Protein AF-A0A8S3JV65-F1 (afdb_monomer_lite)

Foldseek 3Di:
DVVVLVVLQVVLCVLLVVLVVCVVPDDDDPDPVVVVVSVVSNVVSVVSNVVSVVVVLVVCCVVPPPSVVVVVVVVVVVVVVVVVVVVVVVVVVVVVVVCVVPVPPDDPVVVVVVVCPPPCDDDDDDDDDDDDDD

Secondary structure (DSSP, 8-state):
-HHHHHHHHHHHHHHHHHHHHHHHHS-----HHHHHHHHHHHHHHHHHHHHHHHHHHHHHHHH-HHHHHHHHHHHHHHHHHHHHHHHHHHHHHHHHHHHHHHTPPPPHHHHHHHHGGGS----PPPP-------

Structure (mmCIF, N/CA/C/O backbone):
data_AF-A0A8S3JV65-F1
#
_entry.id   AF-A0A8S3JV65-F1
#
loop_
_atom_site.group_PDB
_atom_site.id
_atom_site.type_symbol
_atom_site.label_atom_id
_atom_site.label_alt_id
_atom_site.label_comp_id
_atom_site.label_asym_id
_atom_site.label_entity_id
_atom_site.label_seq_id
_atom_site.pdbx_PDB_ins_code
_atom_site.Cartn_x
_atom_site.Cartn_y
_atom_site.Cartn_z
_atom_site.occupancy
_atom_site.B_iso_or_equiv
_atom_site.auth_seq_id
_atom_site.auth_comp_id
_atom_site.auth_asym_id
_atom_site.auth_atom_id
_atom_site.pdbx_PDB_model_num
ATOM 1 N N . MET A 1 1 ? -9.339 -5.169 -15.711 1.00 78.19 1 MET A N 1
ATOM 2 C CA . MET A 1 1 ? -8.530 -4.153 -15.000 1.00 78.19 1 MET A CA 1
ATOM 3 C C . MET A 1 1 ? -9.365 -3.370 -13.992 1.00 78.19 1 MET A C 1
ATOM 5 O O . MET A 1 1 ? -9.069 -3.476 -12.815 1.00 78.19 1 MET A O 1
ATOM 9 N N . LEU A 1 2 ? -10.431 -2.661 -14.401 1.00 85.88 2 LEU A N 1
ATOM 10 C CA . LEU A 1 2 ? -11.273 -1.883 -13.470 1.00 85.88 2 LEU A CA 1
ATOM 11 C C . LEU A 1 2 ? -11.893 -2.728 -12.346 1.00 85.88 2 LEU A C 1
ATOM 13 O O . LEU A 1 2 ? -11.801 -2.344 -11.190 1.00 85.88 2 LEU A O 1
ATOM 17 N N . VAL A 1 3 ? -12.428 -3.909 -12.673 1.00 88.69 3 VAL A N 1
ATOM 18 C CA . VAL A 1 3 ? -12.990 -4.847 -11.679 1.00 88.69 3 VAL A CA 1
ATOM 19 C C . VAL A 1 3 ? -11.935 -5.327 -10.676 1.00 88.69 3 VAL A C 1
ATOM 21 O O . VAL A 1 3 ? -12.210 -5.489 -9.495 1.00 88.69 3 VAL A O 1
ATOM 24 N N . THR A 1 4 ? -10.700 -5.539 -11.130 1.00 88.00 4 THR A N 1
ATOM 25 C CA . THR A 1 4 ? -9.593 -5.968 -10.264 1.00 88.00 4 THR A CA 1
ATOM 26 C C . THR A 1 4 ? -9.186 -4.855 -9.299 1.00 88.00 4 THR A C 1
ATOM 28 O O . THR A 1 4 ? -8.947 -5.130 -8.130 1.00 88.00 4 THR A O 1
ATOM 31 N N . ILE A 1 5 ? -9.168 -3.606 -9.777 1.00 87.88 5 ILE A N 1
ATOM 32 C CA . ILE A 1 5 ? -8.862 -2.412 -8.975 1.00 87.88 5 ILE A CA 1
ATOM 33 C C . ILE A 1 5 ? -9.974 -2.132 -7.955 1.00 87.88 5 ILE A C 1
ATOM 35 O O . ILE A 1 5 ? -9.698 -1.764 -6.815 1.00 87.88 5 ILE A O 1
ATOM 39 N N . SER A 1 6 ? -11.243 -2.309 -8.333 1.00 89.94 6 SER A N 1
ATOM 40 C CA . SER A 1 6 ? -12.353 -2.135 -7.393 1.00 89.94 6 SER A CA 1
ATOM 41 C C . SER A 1 6 ? -12.366 -3.230 -6.324 1.00 89.94 6 SER A C 1
ATOM 43 O O . SER A 1 6 ? -12.606 -2.937 -5.153 1.00 89.94 6 SER A O 1
ATOM 45 N N . LEU A 1 7 ? -12.050 -4.473 -6.700 1.00 90.19 7 LEU A N 1
ATOM 46 C CA . LEU A 1 7 ? -11.939 -5.583 -5.756 1.00 90.19 7 LEU A CA 1
ATOM 47 C C . LEU A 1 7 ? -10.773 -5.387 -4.778 1.00 90.19 7 LEU A C 1
ATOM 49 O O . LEU A 1 7 ? -10.948 -5.603 -3.579 1.00 90.19 7 LEU A O 1
ATOM 53 N N . SER A 1 8 ? -9.603 -4.949 -5.253 1.00 89.44 8 SER A N 1
ATOM 54 C CA . SER A 1 8 ? -8.471 -4.658 -4.368 1.00 89.44 8 SER A CA 1
ATOM 55 C C . SER A 1 8 ? -8.780 -3.510 -3.421 1.00 89.44 8 SER A C 1
ATOM 57 O O . SER A 1 8 ? -8.553 -3.651 -2.222 1.00 89.44 8 SER A O 1
ATOM 59 N N . PHE A 1 9 ? -9.379 -2.424 -3.919 1.00 90.31 9 PHE A N 1
ATOM 60 C CA . PHE A 1 9 ? -9.831 -1.323 -3.072 1.00 90.31 9 PHE A CA 1
ATOM 61 C C . PHE A 1 9 ? -10.733 -1.832 -1.941 1.00 90.31 9 PHE A C 1
ATOM 63 O O . PHE A 1 9 ? -10.469 -1.554 -0.775 1.00 90.31 9 PHE A O 1
ATOM 70 N N . TYR A 1 10 ? -11.730 -2.657 -2.266 1.00 91.00 10 TYR A N 1
ATOM 71 C CA . TYR A 1 10 ? -12.627 -3.228 -1.266 1.00 91.00 10 TYR A CA 1
ATOM 72 C C . TYR A 1 10 ? -11.875 -4.053 -0.207 1.00 91.00 10 TYR A C 1
ATOM 74 O O . TYR A 1 10 ? -12.032 -3.808 0.990 1.00 91.00 10 TYR A O 1
ATOM 82 N N . LEU A 1 11 ? -10.996 -4.968 -0.630 1.00 90.38 11 LEU A N 1
ATOM 83 C CA . LEU A 1 11 ? -10.216 -5.822 0.276 1.00 90.38 11 LEU A CA 1
ATOM 84 C C . LEU A 1 11 ? -9.296 -5.026 1.211 1.00 90.38 11 LEU A C 1
ATOM 86 O O . LEU A 1 11 ? -9.187 -5.361 2.390 1.00 90.38 11 LEU A O 1
ATOM 90 N N . PHE A 1 12 ? -8.658 -3.966 0.714 1.00 91.12 12 PHE A N 1
ATOM 91 C CA . PHE A 1 12 ? -7.749 -3.145 1.516 1.00 91.12 12 PHE A CA 1
ATOM 92 C C . PHE A 1 12 ? -8.479 -2.146 2.425 1.00 91.12 12 PHE A C 1
ATOM 94 O O . PHE A 1 12 ? -7.937 -1.750 3.457 1.00 91.1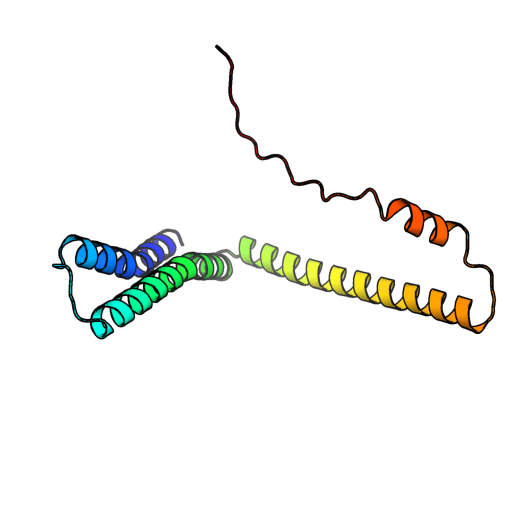2 12 PHE A O 1
ATOM 101 N N . THR A 1 13 ? -9.712 -1.756 2.093 1.00 90.69 13 THR A N 1
ATOM 102 C CA . THR A 1 13 ? -10.518 -0.835 2.910 1.00 90.69 13 THR A CA 1
ATOM 103 C C . THR A 1 13 ? -11.260 -1.540 4.050 1.00 90.69 13 THR A C 1
ATOM 105 O O . THR A 1 13 ? -11.442 -0.939 5.113 1.00 90.69 13 THR A O 1
ATOM 108 N N . ILE A 1 14 ? -11.637 -2.815 3.888 1.00 91.38 14 ILE A N 1
ATOM 109 C CA . ILE A 1 14 ? -12.375 -3.586 4.907 1.00 91.38 14 ILE A CA 1
ATOM 110 C C . ILE A 1 14 ? -11.708 -3.553 6.299 1.00 91.38 14 ILE A C 1
ATOM 112 O O . ILE A 1 14 ? -12.402 -3.217 7.261 1.00 91.38 14 ILE A O 1
ATOM 116 N N . PRO A 1 15 ? -10.398 -3.836 6.465 1.00 88.56 15 PRO A N 1
ATOM 117 C CA . PRO A 1 15 ? -9.770 -3.842 7.788 1.00 88.56 15 PRO A CA 1
ATOM 118 C C . PRO A 1 15 ? -9.836 -2.481 8.488 1.00 88.56 15 PRO A C 1
ATOM 120 O O . PRO A 1 15 ? -10.053 -2.416 9.697 1.00 88.56 15 PRO A O 1
ATOM 123 N N . GLY A 1 16 ? -9.694 -1.389 7.730 1.00 88.12 16 GLY A N 1
ATOM 124 C CA . GLY A 1 16 ? -9.831 -0.029 8.251 1.00 88.12 16 GLY A CA 1
ATOM 125 C C . GLY A 1 16 ? -11.254 0.265 8.723 1.00 88.12 16 GLY A C 1
ATOM 126 O O . GLY A 1 16 ? -11.442 0.758 9.833 1.00 88.12 16 GLY A O 1
ATOM 127 N N . MET A 1 17 ? -12.256 -0.113 7.924 1.00 90.00 17 MET A N 1
ATOM 128 C CA . MET A 1 17 ? -13.669 0.070 8.275 1.00 90.00 17 MET A CA 1
ATOM 129 C C . MET A 1 17 ? -14.081 -0.761 9.493 1.00 90.00 17 MET A C 1
ATOM 131 O O . MET A 1 17 ? -14.780 -0.256 10.367 1.00 90.00 17 MET A O 1
ATOM 135 N N . ILE A 1 18 ? -13.617 -2.010 9.593 1.00 88.88 18 ILE A N 1
ATOM 136 C CA . ILE A 1 18 ? -13.868 -2.861 10.764 1.00 88.88 18 ILE A CA 1
ATOM 137 C C . ILE A 1 18 ? -13.267 -2.222 12.021 1.00 88.88 18 ILE A C 1
ATOM 139 O O . ILE A 1 18 ? -13.949 -2.127 13.040 1.00 88.88 18 ILE A O 1
ATOM 143 N N . MET A 1 19 ? -12.021 -1.744 11.956 1.00 86.81 19 MET A N 1
ATOM 144 C CA . MET A 1 19 ? -11.375 -1.078 13.093 1.00 86.81 19 MET A CA 1
ATOM 145 C C . MET A 1 19 ? -12.109 0.202 13.506 1.00 86.81 19 MET A C 1
ATOM 147 O O . MET A 1 19 ? -12.316 0.417 14.699 1.00 86.81 19 MET A O 1
ATOM 151 N N . TYR A 1 20 ? -12.563 1.001 12.539 1.00 87.81 20 TYR A N 1
ATOM 152 C CA . TYR A 1 20 ? -13.352 2.207 12.788 1.00 87.81 20 TYR A CA 1
ATOM 153 C C . TYR A 1 20 ? -14.685 1.898 13.486 1.00 87.81 20 TYR A C 1
ATOM 155 O O . TYR A 1 20 ? -15.031 2.532 14.482 1.00 87.81 20 TYR A O 1
ATOM 163 N N . LEU A 1 21 ? -15.407 0.873 13.022 1.00 89.38 21 LEU A N 1
ATOM 164 C CA . LEU A 1 21 ? -16.647 0.429 13.664 1.00 89.38 21 LEU A CA 1
ATOM 165 C C . LEU A 1 21 ? -16.383 -0.075 15.088 1.00 89.38 21 LEU A C 1
ATOM 167 O O . LEU A 1 21 ? -17.093 0.301 16.019 1.00 89.38 21 LEU A O 1
ATOM 171 N N . ILE A 1 22 ? -15.333 -0.875 15.290 1.00 86.25 22 ILE A N 1
ATOM 172 C CA . ILE A 1 22 ? -14.938 -1.334 16.629 1.00 86.25 22 ILE A CA 1
ATOM 173 C C . ILE A 1 22 ? -14.623 -0.145 17.539 1.00 86.25 22 ILE A C 1
ATOM 175 O O . ILE A 1 22 ? -14.939 -0.195 18.724 1.00 86.25 22 ILE A O 1
ATOM 179 N N . GLU A 1 23 ? -14.012 0.921 17.031 1.00 84.62 23 GLU A N 1
ATOM 180 C CA . GLU A 1 23 ? -13.706 2.109 17.826 1.00 84.62 23 GLU A CA 1
ATOM 181 C C . GLU A 1 23 ? -14.963 2.888 18.233 1.00 84.62 23 GLU A C 1
ATOM 183 O O . GLU A 1 23 ? -15.074 3.264 19.399 1.00 84.62 23 GLU A O 1
ATOM 188 N N . ILE A 1 24 ? -15.938 3.038 17.329 1.00 88.06 24 ILE A N 1
ATOM 189 C CA . ILE A 1 24 ? -17.225 3.691 17.623 1.00 88.06 24 ILE A CA 1
ATOM 190 C C . ILE A 1 24 ? -18.031 2.910 18.665 1.00 88.06 24 ILE A C 1
ATOM 192 O O . ILE A 1 24 ? -18.582 3.501 19.593 1.00 88.06 24 ILE A O 1
ATOM 196 N N . TYR A 1 25 ? -18.119 1.586 18.513 1.00 85.88 25 TYR A N 1
ATOM 197 C CA . TYR A 1 25 ? -18.995 0.755 19.345 1.00 85.88 25 TYR A CA 1
ATOM 198 C C . TYR A 1 25 ? -18.311 0.199 20.604 1.00 85.88 25 TYR A C 1
ATOM 200 O O . TYR A 1 25 ? -18.982 -0.309 21.503 1.00 85.88 25 TYR A O 1
ATOM 208 N N . SER A 1 26 ? -16.981 0.277 20.715 1.00 78.31 26 SER A N 1
ATOM 209 C CA . SER A 1 26 ? -16.270 -0.220 21.895 1.00 78.31 26 SER A CA 1
ATOM 210 C C . SER A 1 26 ? -16.354 0.770 23.052 1.00 78.31 26 SER A C 1
ATOM 212 O O . SER A 1 26 ? -15.776 1.853 23.014 1.00 78.31 26 SER A O 1
ATOM 214 N N . LEU A 1 27 ? -16.894 0.308 24.179 1.00 73.38 27 LEU A N 1
ATOM 215 C CA . LEU A 1 27 ? -16.723 0.966 25.475 1.00 73.38 27 LEU A CA 1
ATOM 216 C C . LEU A 1 27 ? -15.230 1.175 25.789 1.00 73.38 27 LEU A C 1
ATOM 218 O O . LEU A 1 27 ? -14.382 0.318 25.501 1.00 73.38 27 LEU A O 1
ATOM 222 N N . LYS A 1 28 ? -14.904 2.334 26.373 1.00 75.00 28 LYS A N 1
ATOM 223 C CA . LYS A 1 28 ? -13.531 2.760 26.679 1.00 75.00 28 LYS A CA 1
ATOM 224 C C . LYS A 1 28 ? -12.877 1.756 27.635 1.00 75.00 28 LYS A C 1
ATOM 226 O O . LYS A 1 28 ? -13.223 1.673 28.811 1.00 75.00 28 LYS A O 1
ATOM 231 N N . SER A 1 29 ? -11.934 0.961 27.130 1.00 72.75 29 SER A N 1
ATOM 232 C CA . SER A 1 29 ? -11.227 -0.027 27.949 1.00 72.75 29 SER A CA 1
ATOM 233 C C . SER A 1 29 ? -10.205 0.666 28.851 1.00 72.75 29 SER A C 1
ATOM 235 O O . SER A 1 29 ? -9.375 1.424 28.360 1.00 72.75 29 SER A O 1
ATOM 237 N N . ARG A 1 30 ? -10.218 0.374 30.158 1.00 77.69 30 ARG A N 1
ATOM 238 C CA . ARG A 1 30 ? -9.180 0.828 31.108 1.00 77.69 30 ARG A CA 1
ATOM 239 C C . ARG A 1 30 ? -7.882 0.009 31.046 1.00 77.69 30 ARG A C 1
ATOM 241 O O . ARG A 1 30 ? -6.908 0.371 31.694 1.00 77.69 30 ARG A O 1
ATOM 248 N N . ASN A 1 31 ? -7.846 -1.095 30.296 1.00 87.88 31 ASN A N 1
ATOM 249 C CA . ASN A 1 31 ? -6.680 -1.977 30.264 1.00 87.88 31 ASN A CA 1
ATOM 250 C C . ASN A 1 31 ? -5.635 -1.481 29.247 1.00 87.88 31 ASN A C 1
ATOM 252 O O . ASN A 1 31 ? -5.876 -1.497 28.039 1.00 87.88 31 ASN A O 1
ATOM 256 N N . ILE A 1 32 ? -4.454 -1.102 29.743 1.00 87.06 32 ILE A N 1
ATOM 257 C CA . ILE A 1 32 ? -3.334 -0.562 28.954 1.00 87.06 32 ILE A CA 1
ATOM 258 C C . ILE A 1 32 ? -2.905 -1.523 27.834 1.00 87.06 32 ILE A C 1
ATOM 260 O O . ILE A 1 32 ? -2.641 -1.082 26.714 1.00 87.06 32 ILE A O 1
ATOM 264 N N . ASN A 1 33 ? -2.894 -2.835 28.086 1.00 89.38 33 ASN A N 1
ATOM 265 C CA . ASN A 1 33 ? -2.493 -3.822 27.077 1.00 89.38 33 ASN A CA 1
ATOM 266 C C . ASN A 1 33 ? -3.484 -3.869 25.907 1.00 89.38 33 ASN A C 1
ATOM 268 O O . ASN A 1 33 ? -3.076 -3.971 24.751 1.00 89.38 33 ASN A O 1
ATOM 272 N N . LYS A 1 34 ? -4.785 -3.707 26.188 1.00 85.19 34 LYS A N 1
ATOM 273 C CA . LYS A 1 34 ? -5.818 -3.637 25.144 1.00 85.19 34 LYS A CA 1
ATOM 274 C C . LYS A 1 34 ? -5.696 -2.359 24.312 1.00 85.19 34 LYS A C 1
ATOM 276 O O . LYS A 1 34 ? -5.916 -2.407 23.107 1.00 85.19 34 LYS A O 1
ATOM 281 N N . ILE A 1 35 ? -5.314 -1.238 24.926 1.00 86.19 35 ILE A N 1
ATOM 282 C CA . ILE A 1 35 ? -5.087 0.031 24.217 1.00 86.19 35 ILE A CA 1
ATOM 283 C C . ILE A 1 35 ? -3.886 -0.086 23.268 1.00 86.19 35 ILE A C 1
ATOM 285 O O . ILE A 1 35 ? -4.001 0.270 22.098 1.00 86.19 35 ILE A O 1
ATOM 289 N N . LYS A 1 36 ? -2.760 -0.642 23.737 1.00 88.75 36 LYS A N 1
ATOM 290 C CA . LYS A 1 36 ? -1.564 -0.854 22.901 1.00 88.75 36 LYS A CA 1
ATOM 291 C C . LYS A 1 36 ? -1.858 -1.748 21.695 1.00 88.75 36 LYS A C 1
ATOM 293 O O . LYS A 1 36 ? -1.475 -1.412 20.579 1.00 88.75 36 LYS A O 1
ATOM 298 N N . LEU A 1 37 ? -2.574 -2.853 21.909 1.00 88.50 37 LEU A N 1
ATOM 299 C CA . LEU A 1 37 ? -2.956 -3.765 20.831 1.00 88.50 37 LEU A CA 1
ATOM 300 C C . LEU A 1 37 ? -3.868 -3.080 19.800 1.00 88.50 37 LEU A C 1
ATOM 302 O O . LEU A 1 37 ? -3.628 -3.200 18.601 1.00 88.50 37 LEU A O 1
ATOM 306 N N . LYS A 1 38 ? -4.866 -2.309 20.252 1.00 85.62 38 LYS A N 1
ATOM 307 C CA . LYS A 1 38 ? -5.728 -1.514 19.361 1.00 85.62 38 LYS A CA 1
ATOM 308 C C . LYS A 1 38 ? -4.932 -0.507 18.534 1.00 85.62 38 LYS A C 1
ATOM 310 O O . LYS A 1 38 ? -5.171 -0.398 17.338 1.00 85.62 38 LYS A O 1
ATOM 315 N N . PHE A 1 39 ? -3.973 0.182 19.150 1.00 87.88 39 PHE A N 1
ATOM 316 C CA . PHE A 1 39 ? -3.106 1.122 18.443 1.00 87.88 39 PHE A CA 1
ATOM 317 C C . PHE A 1 39 ? -2.282 0.427 17.352 1.00 87.88 39 PHE A C 1
ATOM 319 O O . PHE A 1 39 ? -2.261 0.891 16.218 1.00 87.88 39 PHE A O 1
ATOM 326 N N . ILE A 1 40 ? -1.661 -0.716 17.659 1.00 91.75 40 ILE A N 1
ATOM 327 C CA . ILE A 1 40 ? -0.896 -1.495 16.671 1.00 91.75 40 ILE A CA 1
ATOM 328 C C . ILE A 1 40 ? -1.797 -1.951 15.518 1.00 91.75 40 ILE A C 1
ATOM 330 O O . ILE A 1 40 ? -1.420 -1.803 14.360 1.00 91.75 40 ILE A O 1
ATOM 334 N N . LEU A 1 41 ? -2.998 -2.455 15.815 1.00 89.12 41 LEU A N 1
ATOM 335 C CA . LEU A 1 41 ? -3.959 -2.875 14.791 1.00 89.12 41 LEU A CA 1
ATOM 336 C C . LEU A 1 41 ? -4.435 -1.708 13.916 1.00 89.12 41 LEU A C 1
ATOM 338 O O . LEU A 1 41 ? -4.601 -1.885 12.711 1.00 89.12 41 LEU A O 1
ATOM 342 N N . ALA A 1 42 ? -4.613 -0.517 14.492 1.00 87.50 42 ALA A N 1
ATOM 343 C CA . ALA A 1 42 ? -4.948 0.687 13.738 1.00 87.50 42 ALA A CA 1
ATOM 344 C C . ALA A 1 42 ? -3.798 1.115 12.813 1.00 87.50 42 ALA A C 1
ATOM 346 O O . ALA A 1 42 ? -4.024 1.448 11.656 1.00 87.50 42 ALA A O 1
ATOM 347 N N . GLN A 1 43 ? -2.547 1.046 13.275 1.00 92.06 43 GLN A N 1
ATOM 348 C CA . GLN A 1 43 ? -1.401 1.318 12.402 1.00 92.06 43 GLN A CA 1
ATOM 349 C C . GLN A 1 43 ? -1.281 0.275 11.287 1.00 92.06 43 GLN A C 1
ATOM 351 O O . GLN A 1 43 ? -1.026 0.618 10.133 1.00 92.06 43 GLN A O 1
ATOM 356 N N . LEU A 1 44 ? -1.526 -0.998 11.604 1.00 91.50 44 LEU A N 1
ATOM 357 C CA . LEU A 1 44 ? -1.524 -2.071 10.618 1.00 91.50 44 LEU A CA 1
ATOM 358 C C . LEU A 1 44 ? -2.600 -1.847 9.544 1.00 91.50 44 LEU A C 1
ATOM 360 O O . LEU A 1 44 ? -2.315 -2.019 8.362 1.00 91.50 44 LEU A O 1
ATOM 364 N N . SER A 1 45 ? -3.810 -1.421 9.922 1.00 89.94 45 SER A N 1
ATOM 365 C CA . SER A 1 45 ? -4.880 -1.150 8.955 1.00 89.94 45 SER A CA 1
ATOM 366 C C . SER A 1 45 ? -4.546 0.031 8.039 1.00 89.94 45 SER A C 1
ATOM 368 O O . SER A 1 45 ? -4.822 -0.033 6.841 1.00 89.94 45 SER A O 1
ATOM 370 N N . VAL A 1 46 ? -3.873 1.063 8.557 1.00 89.19 46 VAL A N 1
ATOM 371 C CA . VAL A 1 46 ? -3.363 2.179 7.745 1.00 89.19 46 VAL A CA 1
ATOM 372 C C . VAL A 1 46 ? -2.304 1.702 6.751 1.00 89.19 46 VAL A C 1
ATOM 374 O O . VAL A 1 46 ? -2.363 2.069 5.577 1.00 89.19 46 VAL A O 1
ATOM 377 N N . ILE A 1 47 ? -1.363 0.857 7.179 1.00 92.00 47 ILE A N 1
ATOM 378 C CA . ILE A 1 47 ? -0.344 0.276 6.288 1.00 92.00 47 ILE A CA 1
ATOM 379 C C . ILE A 1 47 ? -1.013 -0.549 5.180 1.00 92.00 47 ILE A C 1
ATOM 381 O O . ILE A 1 47 ? -0.696 -0.378 4.003 1.00 92.00 47 ILE A O 1
ATOM 385 N N . VAL A 1 48 ? -1.979 -1.397 5.537 1.00 91.19 48 VAL A N 1
ATOM 386 C CA . VAL A 1 48 ? -2.757 -2.209 4.587 1.00 91.19 48 VAL A CA 1
ATOM 387 C C . VAL A 1 48 ? -3.503 -1.322 3.583 1.00 91.19 48 VAL A C 1
ATOM 389 O O . VAL A 1 48 ? -3.493 -1.610 2.387 1.00 91.19 48 VAL A O 1
ATOM 392 N N . LEU A 1 49 ? -4.070 -0.198 4.025 1.00 90.31 49 LEU A N 1
ATOM 393 C CA . LEU A 1 49 ? -4.715 0.761 3.131 1.00 90.31 49 LEU A CA 1
ATOM 394 C C . LEU A 1 49 ? -3.714 1.414 2.163 1.00 90.31 49 LEU A C 1
ATOM 396 O O . LEU A 1 49 ? -4.019 1.574 0.982 1.00 90.31 49 LEU A O 1
ATOM 400 N N . GLN A 1 50 ? -2.504 1.753 2.621 1.00 90.19 50 GLN A N 1
ATOM 401 C CA . GLN A 1 50 ? -1.453 2.293 1.749 1.00 90.19 50 GLN A CA 1
ATOM 402 C C . GLN A 1 50 ? -0.952 1.261 0.727 1.00 90.19 50 GLN A C 1
ATOM 404 O O . GLN A 1 50 ? -0.645 1.630 -0.412 1.00 90.19 50 GLN A O 1
ATOM 409 N N . LEU A 1 51 ? -0.940 -0.031 1.079 1.00 91.56 51 LEU A N 1
ATOM 410 C CA . LEU A 1 51 ? -0.604 -1.116 0.150 1.00 91.56 51 LEU A CA 1
ATOM 411 C C . LEU A 1 51 ? -1.545 -1.179 -1.060 1.00 91.56 51 LEU A C 1
ATOM 413 O O . LEU A 1 51 ? -1.123 -1.639 -2.123 1.00 91.56 51 LEU A O 1
ATOM 417 N N . ASN A 1 52 ? -2.778 -0.679 -0.952 1.00 91.19 52 ASN A N 1
ATOM 418 C CA . ASN A 1 52 ? -3.689 -0.592 -2.091 1.00 91.19 52 ASN A CA 1
ATOM 419 C C . ASN A 1 52 ? -3.077 0.210 -3.250 1.00 91.19 52 ASN A C 1
ATOM 421 O O . ASN A 1 52 ? -3.164 -0.198 -4.406 1.00 91.19 52 ASN A O 1
ATOM 425 N N . ASN A 1 53 ? -2.389 1.316 -2.953 1.00 88.12 53 ASN A N 1
ATOM 426 C CA . ASN A 1 53 ? -1.764 2.150 -3.982 1.00 88.12 53 ASN A CA 1
ATOM 427 C C . ASN A 1 53 ? -0.644 1.395 -4.712 1.00 88.12 53 ASN A C 1
ATOM 429 O O . ASN A 1 53 ? -0.581 1.415 -5.943 1.00 88.12 53 ASN A O 1
ATOM 433 N N . ALA A 1 54 ? 0.197 0.678 -3.961 1.00 89.62 54 ALA A N 1
ATOM 434 C CA . ALA A 1 54 ? 1.246 -0.168 -4.526 1.00 89.62 54 ALA A CA 1
ATOM 435 C C . ALA A 1 54 ? 0.660 -1.322 -5.358 1.00 89.62 54 ALA A C 1
ATOM 437 O O . ALA A 1 54 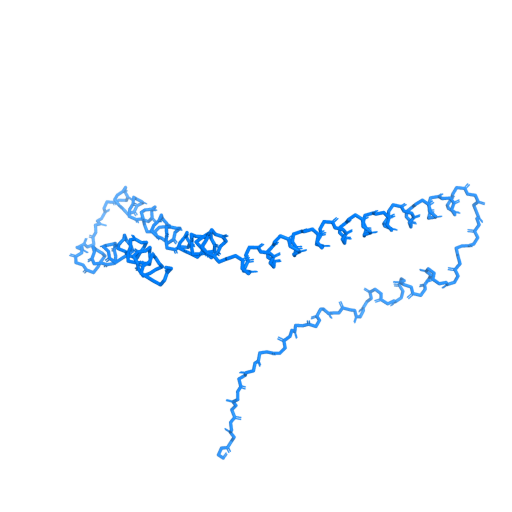? 1.127 -1.600 -6.462 1.00 89.62 54 ALA A O 1
ATOM 438 N N . THR A 1 55 ? -0.404 -1.956 -4.869 1.00 90.00 55 THR A N 1
ATOM 439 C CA . THR A 1 55 ? -1.064 -3.069 -5.563 1.00 90.00 55 THR A CA 1
ATOM 440 C C . THR A 1 55 ? -1.714 -2.603 -6.866 1.00 90.00 55 THR A C 1
ATOM 442 O O . THR A 1 55 ? -1.563 -3.251 -7.900 1.00 90.00 55 THR A O 1
ATOM 445 N N . ASN A 1 56 ? -2.359 -1.434 -6.860 1.00 88.62 56 ASN A N 1
ATOM 446 C CA . ASN A 1 56 ? -2.922 -0.837 -8.068 1.00 88.62 56 ASN A CA 1
ATOM 447 C C . ASN A 1 56 ? -1.833 -0.551 -9.104 1.00 88.62 56 ASN A C 1
ATOM 449 O O . ASN A 1 56 ? -2.002 -0.915 -10.266 1.00 88.62 56 ASN A O 1
ATOM 453 N N . PHE A 1 57 ? -0.695 0.021 -8.693 1.00 87.44 57 PHE A N 1
ATOM 454 C CA . PHE A 1 57 ? 0.455 0.214 -9.582 1.00 87.44 57 PHE A CA 1
ATOM 455 C C . PHE A 1 57 ? 0.916 -1.104 -10.224 1.00 87.44 57 PHE A C 1
ATOM 457 O O . PHE A 1 57 ? 1.100 -1.166 -11.441 1.00 87.44 57 PHE A O 1
ATOM 464 N N . LEU A 1 58 ? 1.033 -2.178 -9.437 1.00 88.12 58 LEU A N 1
ATOM 465 C CA . LEU A 1 58 ? 1.379 -3.502 -9.958 1.00 88.12 58 LEU A CA 1
ATOM 466 C C . LEU A 1 58 ? 0.338 -4.011 -10.962 1.00 88.12 58 LEU A C 1
ATOM 468 O O . LEU A 1 58 ? 0.712 -4.495 -12.030 1.00 88.12 58 LEU A O 1
ATOM 472 N N . PHE A 1 59 ? -0.958 -3.850 -10.686 1.00 88.88 59 PHE A N 1
ATOM 473 C CA . PHE A 1 59 ? -2.002 -4.231 -11.639 1.00 88.88 59 PHE A CA 1
ATOM 474 C C . PHE A 1 59 ? -1.923 -3.448 -12.950 1.00 88.88 59 PHE A C 1
ATOM 476 O O . PHE A 1 59 ? -2.086 -4.051 -14.013 1.00 88.88 59 PHE A O 1
ATOM 483 N N . TYR A 1 60 ? -1.620 -2.149 -12.910 1.00 86.38 60 TYR A N 1
ATOM 484 C CA . TYR A 1 60 ? -1.386 -1.366 -14.127 1.00 86.38 60 TYR A CA 1
ATOM 485 C C . TYR A 1 60 ? -0.164 -1.871 -14.907 1.00 86.38 60 TYR A C 1
ATOM 487 O O . TYR A 1 60 ? -0.225 -1.965 -16.134 1.00 86.38 60 TYR A O 1
ATOM 495 N N . CYS A 1 61 ? 0.913 -2.260 -14.222 1.00 86.00 61 CYS A N 1
ATOM 496 C CA . CYS A 1 61 ? 2.100 -2.849 -14.848 1.00 86.00 61 CYS A CA 1
ATOM 497 C C . CYS A 1 61 ? 1.834 -4.221 -15.487 1.00 86.00 61 CYS A C 1
ATOM 499 O O . CYS A 1 61 ? 2.382 -4.510 -16.551 1.00 86.00 61 CYS A O 1
ATOM 501 N N . PHE A 1 62 ? 1.003 -5.067 -14.872 1.00 85.25 62 PHE A N 1
ATOM 502 C CA . PHE A 1 62 ? 0.700 -6.399 -15.407 1.00 85.25 62 PHE A CA 1
ATOM 503 C C . PHE A 1 62 ? -0.346 -6.372 -16.525 1.00 85.25 62 PHE A C 1
ATOM 505 O O . PHE A 1 62 ? -0.163 -7.031 -17.547 1.00 85.25 62 PHE A O 1
ATOM 512 N N . ALA A 1 63 ? -1.429 -5.611 -16.356 1.00 85.00 63 ALA A N 1
ATOM 513 C CA . ALA A 1 63 ? -2.544 -5.597 -17.303 1.00 85.00 63 ALA A CA 1
ATOM 514 C C . ALA A 1 63 ? -2.369 -4.567 -18.434 1.00 85.00 63 ALA A C 1
ATOM 516 O O . ALA A 1 63 ? -2.924 -4.735 -19.520 1.00 85.00 63 ALA A O 1
ATOM 517 N N . GLY A 1 64 ? -1.619 -3.487 -18.199 1.00 84.75 64 GLY A N 1
ATOM 518 C CA . GLY A 1 64 ? -1.457 -2.390 -19.146 1.00 84.75 64 GLY A CA 1
ATOM 519 C C . GLY A 1 64 ? -0.163 -2.498 -19.940 1.00 84.75 64 GLY A C 1
ATOM 520 O O . GLY A 1 64 ? 0.868 -1.998 -19.502 1.00 84.75 64 GLY A O 1
ATOM 521 N N . HIS A 1 65 ? -0.212 -3.051 -21.156 1.00 84.75 65 HIS A N 1
ATOM 522 C CA . HIS A 1 65 ? 0.978 -3.152 -22.016 1.00 84.75 65 HIS A CA 1
ATOM 523 C C . HIS A 1 65 ? 1.674 -1.795 -22.241 1.00 84.75 65 HIS A C 1
ATOM 525 O O . HIS A 1 65 ? 2.891 -1.685 -22.102 1.00 84.75 65 HIS A O 1
ATOM 531 N N . ARG A 1 66 ? 0.892 -0.743 -22.528 1.00 86.38 66 ARG A N 1
ATOM 532 C CA . ARG A 1 66 ? 1.405 0.628 -22.714 1.00 86.38 66 ARG A CA 1
ATOM 533 C C . ARG A 1 66 ? 2.003 1.203 -21.428 1.00 86.38 66 ARG A C 1
ATOM 535 O O . ARG A 1 66 ? 3.063 1.816 -21.468 1.00 86.38 66 ARG A O 1
ATOM 542 N N . PHE A 1 67 ? 1.346 0.974 -20.291 1.00 86.81 67 PHE A N 1
ATOM 543 C CA . PHE A 1 67 ? 1.825 1.440 -18.990 1.00 86.81 67 PHE A CA 1
ATOM 544 C C . PHE A 1 67 ? 3.137 0.752 -18.605 1.00 86.81 67 PHE A C 1
ATOM 546 O O . PHE A 1 67 ? 4.086 1.411 -18.192 1.00 86.81 67 PHE A O 1
ATOM 553 N N . ARG A 1 68 ? 3.231 -0.561 -18.837 1.00 85.31 68 ARG A N 1
ATOM 554 C CA . ARG A 1 68 ? 4.452 -1.345 -18.639 1.00 85.31 68 ARG A CA 1
ATOM 555 C C . ARG A 1 68 ? 5.615 -0.814 -19.471 1.00 85.31 68 ARG A C 1
ATOM 557 O O . ARG A 1 68 ? 6.704 -0.639 -18.940 1.00 85.31 68 ARG A O 1
ATOM 564 N N . GLN A 1 69 ? 5.392 -0.541 -20.758 1.00 87.69 69 GLN A N 1
ATOM 565 C CA . GLN A 1 69 ? 6.428 0.026 -21.628 1.00 87.69 69 GLN A CA 1
ATOM 566 C C . GLN A 1 69 ? 6.917 1.386 -21.116 1.00 87.69 69 GLN A C 1
ATOM 568 O O . GLN A 1 69 ? 8.125 1.594 -21.034 1.00 87.69 69 GLN A O 1
ATOM 573 N N . ALA A 1 70 ? 6.000 2.267 -20.707 1.00 86.38 70 ALA A N 1
ATOM 574 C CA . ALA A 1 70 ? 6.356 3.563 -20.137 1.00 86.38 70 ALA A CA 1
ATOM 575 C C . ALA A 1 70 ? 7.150 3.410 -18.828 1.00 86.38 70 ALA A C 1
ATOM 577 O O . ALA A 1 70 ? 8.210 4.009 -18.686 1.00 86.38 70 ALA A O 1
ATOM 578 N N . ALA A 1 71 ? 6.705 2.548 -17.909 1.00 85.44 71 ALA A N 1
ATOM 579 C CA . ALA A 1 71 ? 7.390 2.302 -16.639 1.00 85.44 71 ALA A CA 1
ATOM 580 C C . ALA A 1 71 ? 8.816 1.758 -16.837 1.00 85.44 71 ALA A C 1
ATOM 582 O O . ALA A 1 71 ? 9.754 2.202 -16.174 1.00 85.44 71 ALA A O 1
ATOM 583 N N . VAL A 1 72 ? 8.995 0.838 -17.788 1.00 86.31 72 VAL A N 1
ATOM 584 C CA . VAL A 1 72 ? 10.309 0.290 -18.151 1.00 86.31 72 VAL A CA 1
ATOM 585 C C . VAL A 1 72 ? 11.205 1.370 -18.765 1.00 86.31 72 VAL A C 1
ATOM 587 O O . VAL A 1 72 ? 12.365 1.498 -18.373 1.00 86.31 72 VAL A O 1
ATOM 590 N N . GLN A 1 73 ? 10.677 2.193 -19.675 1.00 86.19 73 GLN A N 1
ATOM 591 C CA . GLN A 1 73 ? 11.419 3.322 -20.247 1.00 86.19 73 GLN A CA 1
ATOM 592 C C . GLN A 1 73 ? 11.840 4.331 -19.176 1.00 86.19 73 GLN A C 1
ATOM 594 O O . GLN A 1 73 ? 12.989 4.771 -19.170 1.00 86.19 73 GLN A O 1
ATOM 599 N N . THR A 1 74 ? 10.952 4.660 -18.236 1.00 86.56 74 THR A N 1
ATOM 600 C CA . THR A 1 74 ? 11.263 5.536 -17.104 1.00 86.56 74 THR A CA 1
ATOM 601 C C . THR A 1 74 ? 12.362 4.936 -16.228 1.00 86.56 74 THR A C 1
ATOM 603 O O . THR A 1 74 ? 13.328 5.629 -15.915 1.00 86.56 74 THR A O 1
ATOM 606 N N . TYR A 1 75 ? 12.278 3.647 -15.886 1.00 85.88 75 TYR A N 1
ATOM 607 C CA . TYR A 1 75 ? 13.303 2.963 -15.093 1.00 85.88 75 TYR A CA 1
ATOM 608 C C . TYR A 1 75 ? 14.688 3.025 -15.755 1.00 85.88 75 TYR A C 1
ATOM 610 O O . TYR A 1 75 ? 15.665 3.450 -15.131 1.00 85.88 75 TYR A O 1
ATOM 618 N N . TYR A 1 76 ? 14.773 2.674 -17.042 1.00 81.12 76 TYR A N 1
ATOM 619 C CA . TYR A 1 76 ? 16.036 2.742 -17.774 1.00 81.12 76 TYR A CA 1
ATOM 620 C C . TYR A 1 76 ? 16.529 4.183 -17.953 1.00 81.12 76 TYR A C 1
ATOM 622 O O . TYR A 1 76 ? 17.725 4.428 -17.784 1.00 81.12 76 TYR A O 1
ATOM 630 N N . GLY A 1 77 ? 15.635 5.146 -18.194 1.00 79.12 77 GLY A N 1
ATOM 631 C CA . GLY A 1 77 ? 15.970 6.570 -18.267 1.00 79.12 77 GLY A CA 1
ATOM 632 C C . GLY A 1 77 ? 16.594 7.099 -16.973 1.00 79.12 77 GLY A C 1
ATOM 633 O O . GLY A 1 77 ? 17.649 7.733 -17.011 1.00 79.12 77 GLY A O 1
ATOM 634 N N . TYR A 1 78 ? 16.020 6.764 -15.814 1.00 73.88 78 TYR A N 1
ATOM 635 C CA . TYR A 1 78 ? 16.607 7.108 -14.514 1.00 73.88 78 TYR A CA 1
ATOM 636 C C . TYR A 1 78 ? 17.955 6.422 -14.276 1.00 73.88 78 TYR A C 1
ATOM 638 O O . TYR A 1 78 ? 18.871 7.048 -13.744 1.00 73.88 78 TYR A O 1
ATOM 646 N N . SER A 1 79 ? 18.108 5.161 -14.690 1.00 72.75 79 SER A N 1
ATOM 647 C CA . SER A 1 79 ? 19.380 4.437 -14.556 1.00 72.75 79 SER A CA 1
ATOM 648 C C . SER A 1 79 ? 20.498 5.027 -15.426 1.00 72.75 79 SER A C 1
ATOM 650 O O . SER A 1 79 ? 21.666 5.016 -15.035 1.00 72.75 79 SER A O 1
ATOM 652 N N . ALA A 1 80 ? 20.146 5.566 -16.596 1.00 70.19 80 ALA A N 1
ATOM 653 C CA . ALA A 1 80 ? 21.079 6.265 -17.465 1.00 70.19 80 ALA A CA 1
ATOM 654 C C . ALA A 1 80 ? 21.476 7.602 -16.834 1.00 70.19 80 ALA A C 1
ATOM 656 O O . ALA A 1 80 ? 22.663 7.850 -16.656 1.00 70.19 80 ALA A O 1
ATOM 657 N N . LEU A 1 81 ? 20.499 8.405 -16.395 1.00 65.88 81 LEU A N 1
ATOM 658 C CA . LEU A 1 81 ? 20.748 9.683 -15.723 1.00 65.88 81 LEU A CA 1
ATOM 659 C C . LEU A 1 81 ? 21.612 9.527 -14.468 1.00 65.88 81 LEU A C 1
ATOM 661 O O . LEU A 1 81 ? 22.559 10.291 -14.290 1.00 65.88 81 LEU A O 1
ATOM 665 N N . SER A 1 82 ? 21.343 8.533 -13.617 1.00 69.75 82 SER A N 1
ATOM 666 C CA . SER A 1 82 ? 22.136 8.320 -12.400 1.00 69.75 82 SER A CA 1
ATOM 667 C C . SER A 1 82 ? 23.595 7.985 -12.717 1.00 69.75 82 SER A C 1
ATOM 669 O O . SER A 1 82 ? 24.494 8.529 -12.075 1.00 69.75 82 SER A O 1
ATOM 671 N N . LYS A 1 83 ? 23.851 7.179 -13.757 1.00 68.06 83 LYS A N 1
ATOM 672 C CA . LYS A 1 83 ? 25.208 6.890 -14.242 1.00 68.06 83 LYS A CA 1
ATOM 673 C C . LYS A 1 83 ? 25.890 8.140 -14.787 1.00 68.06 83 LYS A C 1
ATOM 675 O O . LYS A 1 83 ? 27.051 8.365 -14.457 1.00 68.06 83 LYS A O 1
ATOM 680 N N . THR A 1 84 ? 25.193 8.979 -15.554 1.00 68.25 84 THR A N 1
ATOM 681 C CA . THR A 1 84 ? 25.770 10.222 -16.091 1.00 68.25 84 THR A CA 1
ATOM 682 C C . THR A 1 84 ? 26.110 11.209 -14.977 1.00 68.25 84 THR A C 1
ATOM 684 O O . THR A 1 84 ? 27.206 11.768 -14.970 1.00 68.25 84 THR A O 1
ATOM 687 N N . PHE A 1 85 ? 25.222 11.383 -13.994 1.00 65.81 85 PHE A N 1
ATOM 688 C CA . PHE A 1 85 ? 25.479 12.237 -12.832 1.00 65.81 85 PHE A CA 1
ATOM 689 C C . PHE A 1 85 ? 26.641 11.715 -11.985 1.00 65.81 85 PHE A C 1
ATOM 691 O O . PHE A 1 85 ? 27.512 12.494 -11.601 1.00 65.81 85 PHE A O 1
ATOM 698 N N . PHE A 1 86 ? 26.698 10.407 -11.730 1.00 64.44 86 PHE A N 1
ATOM 699 C CA . PHE A 1 86 ? 27.781 9.803 -10.955 1.00 64.44 86 PHE A CA 1
ATOM 700 C C . PHE A 1 86 ? 29.127 9.898 -11.688 1.00 64.44 86 PHE A C 1
ATOM 702 O O . PHE A 1 86 ? 30.142 10.251 -11.089 1.00 64.44 86 PHE A O 1
ATOM 709 N N . HIS A 1 87 ? 29.134 9.683 -13.005 1.00 63.78 87 HIS A N 1
ATOM 710 C CA . HIS A 1 87 ? 30.325 9.838 -13.837 1.00 63.78 87 HIS A CA 1
ATOM 711 C C . HIS A 1 87 ? 30.803 11.298 -13.875 1.00 63.78 87 HIS A C 1
ATOM 713 O O . HIS A 1 87 ? 31.992 11.569 -13.708 1.00 63.78 87 HIS A O 1
ATOM 719 N N . HIS A 1 88 ? 29.886 12.256 -14.021 1.00 61.78 88 HIS A N 1
ATOM 720 C CA . HIS A 1 88 ? 30.214 13.682 -14.000 1.00 61.78 88 HIS A CA 1
ATOM 721 C C . HIS A 1 88 ? 30.703 14.140 -12.614 1.00 61.78 88 HIS A C 1
ATOM 723 O O . HIS A 1 88 ? 31.588 14.992 -12.520 1.00 61.78 88 HIS A O 1
ATOM 729 N N . TYR A 1 89 ? 30.170 13.566 -11.535 1.00 64.31 89 TYR A N 1
ATOM 730 C CA . TYR A 1 89 ? 30.627 13.825 -10.170 1.00 64.31 89 TYR A CA 1
ATOM 731 C C . TYR A 1 89 ? 32.052 13.301 -9.933 1.00 64.31 89 TYR A C 1
ATOM 733 O O . TYR A 1 89 ? 32.889 14.018 -9.382 1.00 64.31 89 TYR A O 1
ATOM 741 N N . ILE A 1 90 ? 32.360 12.087 -10.403 1.00 65.38 90 ILE A N 1
ATOM 742 C CA . ILE A 1 90 ? 33.705 11.500 -10.306 1.00 65.38 90 ILE A CA 1
ATOM 743 C C . ILE A 1 90 ? 34.725 12.309 -11.111 1.00 65.38 90 ILE A C 1
ATOM 745 O O . ILE A 1 90 ? 35.800 12.611 -10.592 1.00 65.38 90 ILE A O 1
ATOM 749 N N . LEU A 1 91 ? 34.404 12.677 -12.355 1.00 65.00 91 LEU A N 1
ATOM 750 C CA . LEU A 1 91 ? 35.302 13.474 -13.195 1.00 65.00 91 LEU A CA 1
ATOM 751 C C . LEU A 1 91 ? 35.593 14.839 -12.566 1.00 65.00 91 LEU A C 1
ATOM 753 O O . LEU A 1 91 ? 36.754 15.227 -12.451 1.00 65.00 91 LEU A O 1
ATOM 757 N N . AR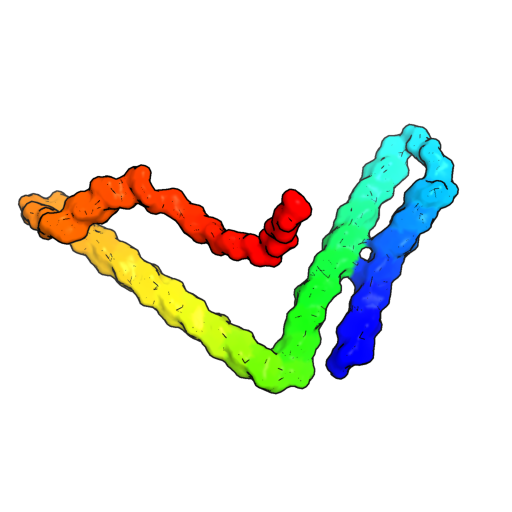G A 1 92 ? 34.557 15.512 -12.057 1.00 59.53 92 ARG A N 1
ATOM 758 C CA . ARG A 1 92 ? 34.704 16.816 -11.406 1.00 59.53 92 ARG A CA 1
ATOM 759 C C . ARG A 1 92 ? 35.563 16.726 -10.133 1.00 59.53 92 ARG A C 1
ATOM 761 O O . ARG A 1 92 ? 36.406 17.584 -9.901 1.00 59.53 92 ARG A O 1
ATOM 768 N N . ASN A 1 93 ? 35.416 15.672 -9.326 1.00 60.12 93 ASN A N 1
ATOM 769 C CA . ASN A 1 93 ? 36.265 15.469 -8.143 1.00 60.12 93 ASN A CA 1
ATOM 770 C C . ASN A 1 93 ? 37.714 15.098 -8.486 1.00 60.12 93 ASN A C 1
ATOM 772 O O . ASN A 1 93 ? 38.623 15.493 -7.754 1.00 60.12 93 ASN A O 1
ATOM 776 N N . LYS A 1 94 ? 37.954 14.384 -9.595 1.00 60.56 94 LYS A N 1
ATOM 777 C CA . LYS A 1 94 ? 39.318 14.157 -10.092 1.00 60.56 94 LYS A CA 1
ATOM 778 C C . LYS A 1 94 ? 39.981 15.479 -10.475 1.00 60.56 94 LYS A C 1
ATOM 780 O O . LYS A 1 94 ? 41.090 15.722 -10.018 1.00 60.56 94 LYS A O 1
ATOM 785 N N . GLU A 1 95 ? 39.304 16.358 -11.214 1.00 58.97 95 GLU A N 1
ATOM 786 C CA . GLU A 1 95 ? 39.842 17.679 -11.588 1.00 58.97 95 GLU A CA 1
ATOM 787 C C . GLU A 1 95 ? 40.215 18.536 -10.367 1.00 58.97 95 GLU A C 1
ATOM 789 O O . GLU A 1 95 ? 41.303 19.110 -10.331 1.00 58.97 95 GLU A O 1
ATOM 794 N N . TYR A 1 96 ? 39.379 18.558 -9.321 1.00 57.97 96 TYR A N 1
ATOM 795 C CA . TYR A 1 96 ? 39.717 19.243 -8.066 1.00 57.97 96 TYR A CA 1
ATOM 796 C C . TYR A 1 96 ? 40.901 18.597 -7.326 1.00 57.97 96 TYR A C 1
ATOM 798 O O . TYR A 1 96 ? 41.718 19.308 -6.740 1.00 57.97 96 TYR A O 1
ATOM 806 N N . GLY A 1 97 ? 41.016 17.265 -7.357 1.00 58.72 97 GLY A N 1
ATOM 807 C CA . GLY A 1 97 ? 42.157 16.539 -6.792 1.00 58.72 97 GLY A CA 1
ATOM 808 C C . GLY A 1 97 ? 43.470 16.844 -7.519 1.00 58.72 97 GLY A C 1
ATOM 809 O O . GLY A 1 97 ? 44.475 17.126 -6.867 1.00 58.72 97 GLY A O 1
ATOM 810 N N . TYR A 1 98 ? 43.450 16.872 -8.855 1.00 55.94 98 TYR A N 1
ATOM 811 C CA . TYR A 1 98 ? 44.605 17.239 -9.682 1.00 55.94 98 TYR A CA 1
ATOM 812 C C . TYR A 1 98 ? 44.997 18.715 -9.505 1.00 55.94 98 TYR A C 1
ATOM 814 O O . TYR A 1 98 ? 46.176 19.009 -9.320 1.00 55.94 98 TYR A O 1
ATOM 822 N N . ALA A 1 99 ? 44.038 19.645 -9.464 1.00 55.38 99 ALA A N 1
ATOM 823 C CA . ALA A 1 99 ? 44.330 21.063 -9.225 1.00 55.38 99 ALA A CA 1
ATOM 824 C C . ALA A 1 99 ? 44.978 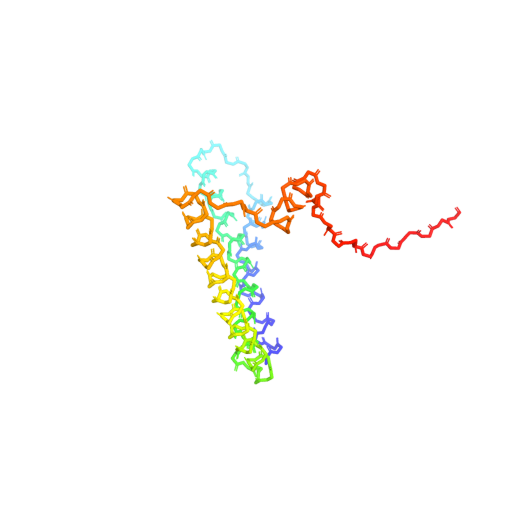21.307 -7.847 1.00 55.38 99 ALA A C 1
ATOM 826 O O . ALA A 1 99 ? 45.888 22.125 -7.722 1.00 55.38 99 ALA A O 1
ATOM 827 N N . ARG A 1 100 ? 44.561 20.554 -6.817 1.00 54.91 100 ARG A N 1
ATOM 828 C CA . ARG A 1 100 ? 45.120 20.644 -5.458 1.00 54.91 100 ARG A CA 1
ATOM 829 C C . ARG A 1 100 ? 46.502 19.996 -5.328 1.00 54.91 100 ARG A C 1
ATOM 831 O O . ARG A 1 100 ? 47.314 20.490 -4.554 1.00 54.91 100 ARG A O 1
ATOM 838 N N . ALA A 1 101 ? 46.766 18.914 -6.062 1.00 56.94 1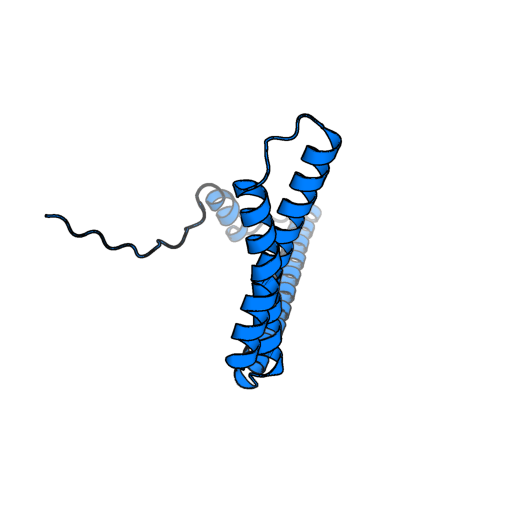01 ALA A N 1
ATOM 839 C CA . ALA A 1 101 ? 48.044 18.198 -6.023 1.00 56.94 101 ALA A CA 1
ATOM 840 C C . ALA A 1 101 ? 49.161 18.896 -6.821 1.00 56.94 101 ALA A C 1
ATOM 842 O O . ALA A 1 101 ? 50.325 18.785 -6.450 1.00 56.94 101 ALA A O 1
ATOM 843 N N . TYR A 1 102 ? 48.814 19.625 -7.887 1.00 55.41 102 TYR A N 1
ATOM 844 C CA . TYR A 1 102 ? 49.786 20.231 -8.808 1.00 55.41 102 TYR A CA 1
ATOM 845 C C . TYR A 1 102 ? 49.810 21.768 -8.783 1.00 55.41 102 TYR A C 1
ATOM 847 O O . TYR A 1 102 ? 50.469 22.380 -9.617 1.00 55.41 102 TYR A O 1
ATOM 855 N N . GLY A 1 103 ? 49.106 22.410 -7.841 1.00 52.50 103 GLY A N 1
ATOM 856 C CA . GLY A 1 103 ? 49.170 23.865 -7.637 1.00 52.50 103 GLY A CA 1
ATOM 857 C C . GLY A 1 103 ? 48.671 24.710 -8.816 1.00 52.50 103 GLY A C 1
ATOM 858 O O . GLY A 1 103 ? 48.988 25.894 -8.898 1.00 52.50 103 GLY A O 1
ATOM 859 N N . HIS A 1 104 ? 47.901 24.124 -9.737 1.00 50.84 104 HIS A N 1
ATOM 860 C CA . HIS A 1 104 ? 47.368 24.842 -10.892 1.00 50.84 104 HIS A CA 1
ATOM 861 C C . HIS A 1 104 ? 46.175 25.728 -10.488 1.00 50.84 104 HIS A C 1
ATOM 863 O O . HIS A 1 104 ? 45.311 25.279 -9.728 1.00 50.84 104 HIS A O 1
ATOM 869 N N . PRO A 1 105 ? 46.073 26.967 -11.011 1.00 49.12 105 PRO A N 1
ATOM 870 C CA . PRO A 1 105 ? 44.928 27.827 -10.753 1.00 49.12 105 PRO A CA 1
ATOM 871 C C . PRO A 1 105 ? 43.659 27.175 -11.310 1.00 49.12 105 PRO A C 1
ATOM 873 O O . PRO A 1 105 ? 43.552 26.878 -12.500 1.00 49.12 105 PRO A O 1
ATOM 876 N N . VAL A 1 106 ? 42.701 26.930 -10.419 1.00 54.50 106 VAL A N 1
ATOM 877 C CA . VAL A 1 106 ? 41.365 26.431 -10.753 1.00 54.50 106 VAL A CA 1
ATOM 878 C C . VAL A 1 106 ? 40.721 27.417 -11.733 1.00 54.50 106 VAL A C 1
ATOM 880 O O . VAL A 1 106 ? 40.663 28.614 -11.458 1.00 54.50 106 VAL A O 1
ATOM 883 N N . SER A 1 107 ? 40.259 26.931 -12.887 1.00 54.50 107 SER A N 1
ATOM 884 C CA . SER A 1 107 ? 39.672 27.774 -13.932 1.00 54.50 107 SER A CA 1
ATOM 885 C C . SER A 1 107 ? 38.481 28.589 -13.404 1.00 54.50 107 SER A C 1
ATOM 887 O O . SER A 1 107 ? 37.658 28.100 -12.624 1.00 54.50 107 SER A O 1
ATOM 889 N N . HIS A 1 108 ? 38.376 29.848 -13.847 1.00 46.78 108 HIS A N 1
ATOM 890 C CA . HIS A 1 108 ? 37.390 30.849 -13.402 1.00 46.78 108 HIS A CA 1
ATOM 891 C C . HIS A 1 108 ? 35.921 30.371 -13.415 1.00 46.78 108 HIS A C 1
ATOM 893 O O . HIS A 1 108 ? 35.098 30.903 -12.671 1.00 46.78 108 HIS A O 1
ATOM 899 N N . SER A 1 109 ? 35.586 29.341 -14.197 1.00 50.22 109 SER A N 1
ATOM 900 C CA . SER A 1 109 ? 34.259 28.712 -14.259 1.00 50.22 109 SER A CA 1
ATOM 901 C C . SER A 1 109 ? 33.882 27.894 -13.016 1.00 50.22 109 SER A C 1
ATOM 903 O O . SER A 1 109 ? 32.699 27.684 -12.751 1.00 50.22 109 SER A O 1
ATOM 905 N N . ALA A 1 110 ? 34.856 27.425 -12.231 1.00 46.47 110 ALA A N 1
ATOM 906 C CA . ALA A 1 110 ? 34.604 26.699 -10.984 1.00 46.47 110 ALA A CA 1
ATOM 907 C C . ALA A 1 110 ? 34.423 27.638 -9.776 1.00 46.47 110 ALA A C 1
ATOM 909 O O . ALA A 1 110 ? 33.787 27.257 -8.792 1.00 46.47 110 ALA A O 1
ATOM 910 N N . GLN A 1 111 ? 34.915 28.877 -9.863 1.00 43.84 111 GLN A N 1
ATOM 911 C CA . GLN A 1 111 ? 34.738 29.906 -8.833 1.00 43.84 111 GLN A CA 1
ATOM 912 C C . GLN A 1 111 ? 33.332 30.525 -8.861 1.00 43.84 111 GLN A C 1
ATOM 914 O O . GLN A 1 111 ? 32.765 30.798 -7.805 1.00 43.84 111 GLN A O 1
ATOM 919 N N . THR A 1 112 ? 32.709 30.646 -10.039 1.00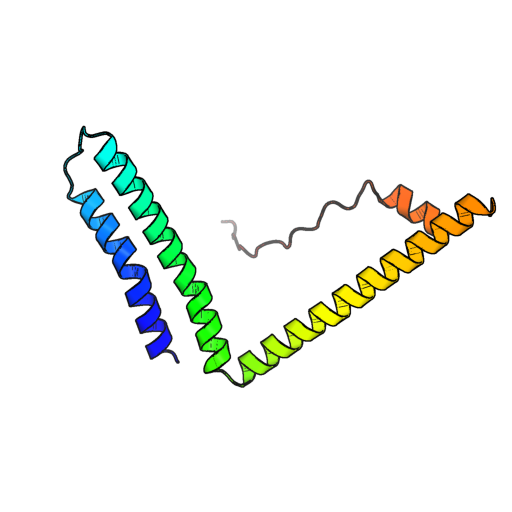 44.31 112 THR A N 1
ATOM 920 C CA . THR A 1 112 ? 31.335 31.172 -10.180 1.00 44.31 112 THR A CA 1
ATOM 921 C C . THR A 1 112 ? 30.269 30.255 -9.561 1.00 44.31 112 THR A C 1
ATOM 923 O O . THR A 1 112 ? 29.180 30.701 -9.209 1.00 44.31 112 THR A O 1
ATOM 926 N N . ALA A 1 113 ? 30.571 28.965 -9.381 1.00 46.00 113 ALA A N 1
ATOM 927 C CA . ALA A 1 113 ? 29.660 28.009 -8.748 1.00 46.00 113 ALA A CA 1
ATOM 928 C C . ALA A 1 113 ? 29.671 28.075 -7.207 1.00 46.00 113 ALA A C 1
ATOM 930 O O . ALA A 1 113 ? 28.728 27.606 -6.568 1.00 46.00 113 ALA A O 1
ATOM 931 N N . LEU A 1 114 ? 30.712 28.657 -6.598 1.00 43.56 114 LEU A N 1
ATOM 932 C CA . LEU A 1 114 ? 30.799 28.846 -5.145 1.00 43.56 114 LEU A CA 1
ATOM 933 C C . LEU A 1 114 ? 30.056 30.103 -4.675 1.00 43.56 114 LEU A C 1
ATOM 935 O O . LEU A 1 114 ? 29.514 30.095 -3.573 1.00 43.56 114 LEU A O 1
ATOM 939 N N . THR A 1 115 ? 29.943 31.135 -5.514 1.00 41.81 115 THR A N 1
ATOM 940 C CA . THR A 1 115 ? 29.157 32.345 -5.215 1.00 41.81 115 THR A CA 1
ATOM 941 C C . THR A 1 115 ? 27.658 32.182 -5.478 1.00 41.81 115 THR A C 1
ATOM 943 O O . THR A 1 115 ? 26.862 32.809 -4.790 1.00 41.81 115 THR A O 1
ATOM 946 N N . ASN A 1 116 ? 27.243 31.275 -6.371 1.00 39.22 116 ASN A N 1
ATOM 947 C CA . ASN A 1 116 ? 25.820 30.940 -6.572 1.00 39.22 116 ASN A CA 1
ATOM 948 C C . ASN A 1 116 ? 25.262 29.919 -5.559 1.00 39.22 116 ASN A C 1
ATOM 950 O O . ASN A 1 116 ? 24.094 29.528 -5.634 1.00 39.22 116 ASN A O 1
ATOM 954 N N . ARG A 1 117 ? 26.075 29.482 -4.588 1.00 44.53 117 ARG A N 1
ATOM 955 C CA . ARG A 1 117 ? 25.677 28.509 -3.557 1.00 44.53 117 ARG A CA 1
ATOM 956 C C . ARG A 1 117 ? 24.809 29.106 -2.438 1.00 44.53 117 ARG A C 1
ATOM 958 O O . ARG A 1 117 ? 24.374 28.357 -1.571 1.00 44.53 117 ARG A O 1
ATOM 965 N N . SER A 1 118 ? 24.535 30.414 -2.458 1.00 41.72 118 SER A N 1
ATOM 966 C CA . SER A 1 118 ? 23.729 31.119 -1.447 1.00 41.72 118 SER A CA 1
ATOM 967 C C . SER A 1 118 ? 22.331 31.565 -1.911 1.00 41.72 118 SER A C 1
ATOM 969 O O . SER A 1 118 ? 21.611 32.157 -1.113 1.00 41.72 118 SER A O 1
ATOM 971 N N . SER A 1 119 ? 21.895 31.272 -3.146 1.00 42.16 119 SER A N 1
ATOM 972 C CA . SER A 1 119 ? 20.598 31.772 -3.657 1.00 42.16 119 SER A CA 1
ATOM 973 C C . SER A 1 119 ? 19.735 30.771 -4.437 1.00 42.16 119 SER A C 1
ATOM 975 O O . SER A 1 119 ? 18.766 31.168 -5.078 1.00 42.16 119 SER A O 1
ATOM 977 N N . THR A 1 120 ? 19.997 29.465 -4.353 1.00 43.19 120 THR A N 1
ATOM 978 C CA . THR A 1 120 ? 19.098 28.445 -4.930 1.00 43.19 120 THR A CA 1
ATOM 979 C C . THR A 1 120 ? 18.227 27.804 -3.852 1.00 43.19 120 THR A C 1
ATOM 981 O O . THR A 1 120 ? 18.394 26.651 -3.467 1.00 43.19 120 THR A O 1
ATOM 984 N N . SER A 1 121 ? 17.265 28.593 -3.364 1.00 39.72 121 SER A N 1
ATOM 985 C CA . SER A 1 121 ? 16.063 28.063 -2.714 1.00 39.72 121 SER A CA 1
ATOM 986 C C . SER A 1 121 ? 15.297 27.198 -3.730 1.00 39.72 121 SER A C 1
ATOM 988 O O . SER A 1 121 ? 15.115 27.639 -4.870 1.00 39.72 121 SER A O 1
ATOM 990 N N . PRO A 1 122 ? 14.873 25.969 -3.389 1.00 37.09 122 PRO A N 1
ATOM 991 C CA . PRO A 1 122 ? 14.166 25.106 -4.324 1.00 37.09 122 PRO A CA 1
ATOM 992 C C . PRO A 1 122 ? 12.802 25.711 -4.678 1.00 37.09 122 PRO A C 1
ATOM 994 O O . PRO A 1 122 ? 11.937 25.901 -3.824 1.00 37.09 122 PRO A O 1
ATOM 997 N N . TYR A 1 123 ? 12.615 26.004 -5.966 1.00 36.91 123 TYR A N 1
ATOM 998 C CA . TYR A 1 123 ? 11.332 26.364 -6.563 1.00 36.91 123 TYR A CA 1
ATOM 999 C C . TYR A 1 123 ? 10.344 25.204 -6.344 1.00 36.91 123 TYR A C 1
ATOM 1001 O O . TYR A 1 123 ? 10.417 24.175 -7.016 1.00 36.91 123 TYR A O 1
ATOM 1009 N N . TYR A 1 124 ? 9.424 25.350 -5.391 1.00 34.97 124 TYR A N 1
ATOM 1010 C CA . TYR A 1 124 ? 8.252 24.482 -5.302 1.00 34.97 124 TYR A CA 1
ATOM 1011 C C . TYR A 1 124 ? 7.306 24.802 -6.474 1.00 34.97 124 TYR A C 1
ATOM 1013 O O . TYR A 1 124 ? 7.027 25.979 -6.721 1.00 34.97 124 TYR A O 1
ATOM 1021 N N . PRO A 1 125 ? 6.771 23.803 -7.198 1.00 37.97 125 PRO A N 1
ATOM 1022 C CA . PRO A 1 125 ? 5.737 24.052 -8.193 1.00 37.97 125 PRO A CA 1
ATOM 1023 C C . PRO A 1 125 ? 4.463 24.562 -7.498 1.00 37.97 125 PRO A C 1
ATOM 1025 O O . PRO A 1 125 ? 3.944 23.936 -6.573 1.00 37.97 125 PRO A O 1
ATOM 1028 N N . ARG A 1 126 ? 3.963 25.723 -7.940 1.00 38.97 126 ARG A N 1
ATOM 1029 C CA . ARG A 1 126 ? 2.687 26.306 -7.495 1.00 38.97 126 ARG A CA 1
ATOM 1030 C C . ARG A 1 126 ? 1.534 25.347 -7.820 1.00 38.97 126 ARG A C 1
ATOM 1032 O O . ARG A 1 126 ? 1.318 25.006 -8.978 1.00 38.97 126 ARG A O 1
ATOM 1039 N N . SER A 1 127 ? 0.786 24.954 -6.792 1.00 36.16 127 SER A N 1
ATOM 1040 C CA . SER A 1 127 ? -0.488 24.233 -6.908 1.00 36.16 127 SER A CA 1
ATOM 1041 C C . SER A 1 127 ? -1.568 25.126 -7.551 1.00 36.16 127 SER A C 1
ATOM 1043 O O . SER A 1 127 ? -1.607 26.321 -7.240 1.00 36.16 127 SER A O 1
ATOM 1045 N N . PRO A 1 128 ? -2.455 24.601 -8.421 1.00 44.94 128 PRO A N 1
ATOM 1046 C CA . PRO A 1 128 ? -3.495 25.380 -9.074 1.00 44.94 128 PRO A CA 1
ATOM 1047 C C . PRO A 1 128 ? -4.770 25.350 -8.225 1.00 44.94 128 PRO A C 1
ATOM 1049 O O . PRO A 1 128 ? -5.638 24.507 -8.432 1.00 44.94 128 PRO A O 1
ATOM 1052 N N . TYR A 1 129 ? -4.914 26.281 -7.282 1.00 38.56 129 TYR A N 1
ATOM 1053 C CA . TYR A 1 129 ? -6.222 26.566 -6.693 1.00 38.56 129 TYR A CA 1
ATOM 1054 C C . TYR A 1 129 ? -6.628 28.007 -6.972 1.00 38.56 129 TYR A C 1
ATOM 1056 O O . TYR A 1 129 ? -5.979 28.977 -6.596 1.00 38.56 129 TYR A O 1
ATOM 1064 N N . LYS A 1 130 ? -7.711 28.062 -7.737 1.00 47.44 130 LYS A N 1
ATOM 1065 C CA . LYS A 1 130 ? -8.474 29.194 -8.229 1.00 47.44 130 LYS A CA 1
ATOM 1066 C C . LYS A 1 130 ? -9.286 29.755 -7.059 1.00 47.44 130 LYS A C 1
ATOM 1068 O O . LYS A 1 130 ? -10.114 29.032 -6.514 1.00 47.44 130 LYS A O 1
ATOM 1073 N N . THR A 1 131 ? -9.100 31.019 -6.708 1.00 46.00 131 THR A N 1
ATOM 1074 C CA . THR A 1 131 ? -10.069 31.767 -5.896 1.00 46.00 131 THR A CA 1
ATOM 1075 C C . THR A 1 131 ? -10.361 33.093 -6.584 1.00 46.00 131 THR A C 1
ATOM 1077 O O . THR A 1 131 ? -9.501 33.960 -6.710 1.00 46.00 131 THR A O 1
ATOM 1080 N N . SER A 1 132 ? -11.585 33.193 -7.101 1.00 41.50 132 SER A N 1
ATOM 1081 C CA . SER A 1 132 ? -12.199 34.430 -7.580 1.00 41.50 132 SER A CA 1
ATOM 1082 C C . SER A 1 132 ? -12.436 35.380 -6.402 1.00 41.50 132 SER A C 1
ATOM 1084 O O . SER A 1 132 ? -12.835 34.894 -5.341 1.00 41.50 132 SER A O 1
ATOM 1086 N N . PRO A 1 133 ? -12.287 36.701 -6.566 1.00 48.06 133 PRO A N 1
ATOM 1087 C CA . PRO A 1 133 ? -12.881 37.652 -5.645 1.00 48.06 133 PRO A CA 1
ATOM 1088 C C . PRO A 1 133 ? -14.280 38.070 -6.126 1.00 48.06 133 PRO A C 1
ATOM 1090 O O . PRO A 1 133 ? -14.486 38.350 -7.309 1.00 48.06 133 PRO A O 1
ATOM 1093 N N . LEU A 1 134 ? -15.217 38.049 -5.175 1.00 44.41 134 LEU A N 1
ATOM 1094 C CA . LEU A 1 134 ? -16.345 38.979 -5.090 1.00 44.41 134 LEU A CA 1
ATOM 1095 C C . LEU A 1 134 ? -15.816 40.383 -4.780 1.00 44.41 134 LEU A C 1
ATOM 1097 O O . LEU A 1 134 ? -14.792 40.457 -4.058 1.00 44.41 134 LEU A O 1
#

Organism: NCBI:txid392030

Radius of gyration: 26.82 Å; chains: 1; bounding box: 69×45×54 Å

Sequence (134 aa):
MLVTISLSFYLFTIPGMIMYLIEIYSLKSRNINKIKLKFILAQLSVIVLQLNNATNFLFYCFAGHRFRQAAVQTYYGYSALSKTFFHHYILRNKEYGYARAYGHPVSHSAQTALTNRSSTSPYYPRSPYKTSPL

pLDDT: mean 72.29, std 18.83, range [34.97, 92.06]

InterPro domains:
  IPR052477 Orphan G-protein coupled receptor 1 [PTHR46272] (1-114)